Protein AF-A0A7S2R4X4-F1 (afdb_monomer)

Solvent-accessible surface area (backbone atoms only — not comparable to full-atom values): 7926 Å² total; per-residue (Å²): 130,74,54,55,56,70,46,77,46,80,34,94,88,56,74,53,22,16,25,31,69,51,68,41,50,55,67,36,59,39,41,69,67,46,43,44,81,39,43,52,71,55,49,55,61,49,41,65,54,23,64,75,68,73,56,78,48,73,42,82,73,53,97,58,36,25,32,33,31,75,89,44,50,56,71,66,78,30,33,40,77,34,92,89,35,53,27,44,74,45,66,43,79,55,98,87,40,82,42,40,37,31,24,26,66,37,71,41,57,57,66,42,76,42,20,30,62,80,56,77,74,70,64,64,79,54,72,69,80,94,63,94,71,102,69,112

Mean predicted aligned error: 6.2 Å

Structure (mmCIF, N/CA/C/O backbone):
data_AF-A0A7S2R4X4-F1
#
_entry.id   AF-A0A7S2R4X4-F1
#
loop_
_atom_site.group_PDB
_atom_site.id
_atom_site.type_symbol
_atom_site.label_atom_id
_atom_site.label_alt_id
_atom_site.label_comp_id
_atom_site.label_asym_id
_atom_site.label_entity_id
_atom_site.label_seq_id
_atom_site.pdbx_PDB_ins_code
_atom_site.Cartn_x
_atom_site.Cartn_y
_atom_site.Cartn_z
_atom_site.occupancy
_atom_site.B_iso_or_equiv
_atom_site.auth_seq_id
_atom_site.auth_comp_id
_atom_site.auth_asym_id
_atom_site.auth_atom_id
_atom_site.pdbx_PDB_model_num
ATOM 1 N N . ARG A 1 1 ? -12.267 -15.003 6.613 1.00 53.19 1 ARG A N 1
ATOM 2 C CA . ARG A 1 1 ? -10.870 -14.571 6.351 1.00 53.19 1 ARG A 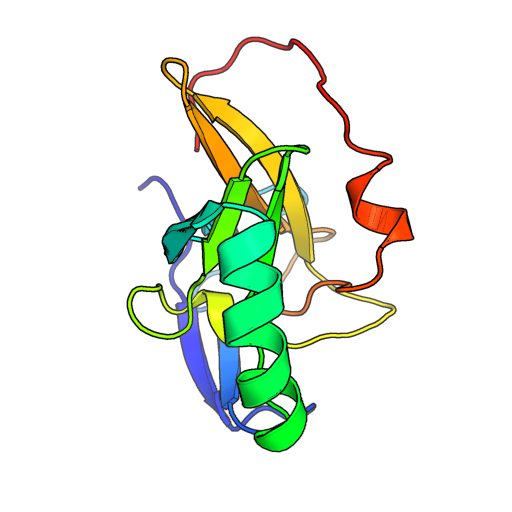CA 1
ATOM 3 C C . ARG A 1 1 ? -10.940 -13.092 6.012 1.00 53.19 1 ARG A C 1
ATOM 5 O O . ARG A 1 1 ? -11.800 -12.754 5.219 1.00 53.19 1 ARG A O 1
ATOM 12 N N . VAL A 1 2 ? -10.158 -12.239 6.672 1.00 72.69 2 VAL A N 1
ATOM 13 C CA . VAL A 1 2 ? -10.408 -10.784 6.661 1.00 72.69 2 VAL A CA 1
ATOM 14 C C . VAL A 1 2 ? -9.867 -10.097 5.391 1.00 72.69 2 VAL A C 1
ATOM 16 O O . VAL A 1 2 ? -10.452 -9.127 4.955 1.00 72.69 2 VAL A O 1
ATOM 19 N N . HIS A 1 3 ? -8.847 -10.657 4.721 1.00 83.31 3 HIS A N 1
ATOM 20 C CA . HIS A 1 3 ? -8.258 -10.124 3.476 1.00 83.31 3 HIS A CA 1
ATOM 21 C C . HIS A 1 3 ? -8.014 -11.217 2.412 1.00 83.31 3 HIS A C 1
ATOM 23 O O . HIS A 1 3 ? -7.984 -12.413 2.741 1.00 83.31 3 HIS A O 1
ATOM 29 N N . LYS A 1 4 ? -7.801 -10.805 1.152 1.00 91.56 4 LYS A N 1
ATOM 30 C CA . LYS A 1 4 ? -7.512 -11.678 -0.004 1.00 91.56 4 LYS A CA 1
ATOM 31 C C . LYS A 1 4 ? -6.059 -12.159 -0.009 1.00 91.56 4 LYS A C 1
ATOM 33 O O . LYS A 1 4 ? -5.150 -11.515 0.515 1.00 91.56 4 LYS A O 1
ATOM 38 N N . LYS A 1 5 ? -5.800 -13.309 -0.625 1.00 94.19 5 LYS A N 1
ATOM 39 C CA . LYS A 1 5 ? -4.457 -13.877 -0.757 1.00 94.19 5 LYS A CA 1
ATOM 40 C C . LYS A 1 5 ? -3.701 -13.196 -1.896 1.00 94.19 5 LYS A C 1
ATOM 42 O O . LYS A 1 5 ? -4.141 -13.216 -3.044 1.00 94.19 5 LYS A O 1
ATOM 47 N N . ILE A 1 6 ? -2.514 -12.688 -1.574 1.00 95.50 6 ILE A N 1
ATOM 48 C CA . ILE A 1 6 ? -1.595 -12.079 -2.540 1.00 95.50 6 ILE A CA 1
ATOM 49 C C . ILE A 1 6 ? -0.233 -12.780 -2.567 1.00 95.50 6 ILE A C 1
ATOM 51 O O . ILE A 1 6 ? 0.291 -13.260 -1.543 1.00 95.50 6 ILE A O 1
ATOM 55 N N . VAL A 1 7 ? 0.354 -12.813 -3.757 1.00 97.00 7 VAL A N 1
ATOM 56 C CA . VAL A 1 7 ? 1.712 -13.297 -4.028 1.00 97.00 7 VAL A CA 1
ATOM 57 C C . VAL A 1 7 ? 2.564 -12.156 -4.578 1.00 97.00 7 VAL A C 1
ATOM 59 O O . VAL A 1 7 ? 2.037 -11.175 -5.088 1.00 97.00 7 VAL A O 1
ATOM 62 N N . VAL A 1 8 ? 3.881 -12.251 -4.415 1.00 97.31 8 VAL A N 1
ATOM 63 C CA . VAL A 1 8 ? 4.827 -11.237 -4.899 1.00 97.31 8 VAL A CA 1
ATOM 64 C C . VAL A 1 8 ? 5.618 -11.840 -6.049 1.00 97.31 8 VAL A C 1
ATOM 66 O O . VAL A 1 8 ? 6.112 -12.962 -5.929 1.00 97.31 8 VAL A O 1
ATOM 69 N N . GLY A 1 9 ? 5.722 -11.107 -7.153 1.00 96.88 9 GLY A N 1
ATOM 70 C CA . GLY A 1 9 ? 6.358 -11.564 -8.388 1.00 96.88 9 GLY A CA 1
ATOM 71 C C . GLY A 1 9 ? 7.025 -10.420 -9.143 1.00 96.88 9 GLY A C 1
ATOM 72 O O . GLY A 1 9 ? 6.996 -9.273 -8.699 1.00 96.88 9 GLY A O 1
ATOM 73 N N . ARG A 1 10 ? 7.651 -10.718 -10.284 1.00 97.62 10 ARG A N 1
ATOM 74 C CA . ARG A 1 10 ? 8.192 -9.672 -11.163 1.00 97.62 10 ARG A CA 1
ATOM 75 C C . ARG A 1 10 ? 7.046 -8.898 -11.803 1.00 97.62 10 ARG A C 1
ATOM 77 O O . ARG A 1 10 ? 6.176 -9.507 -12.411 1.00 97.62 10 ARG A O 1
ATOM 84 N N . SER A 1 11 ? 7.074 -7.581 -11.631 1.00 96.06 11 SER A N 1
ATOM 85 C CA . SER A 1 11 ? 6.069 -6.660 -12.161 1.00 96.06 11 SER A CA 1
ATOM 86 C C . SER A 1 11 ? 6.297 -6.386 -13.645 1.00 96.06 11 SER A C 1
ATOM 88 O O . SER A 1 11 ? 7.450 -6.319 -14.083 1.00 96.06 11 SER A O 1
ATOM 90 N N . CYS A 1 12 ? 5.216 -6.172 -14.398 1.00 92.69 12 CYS A N 1
ATOM 91 C CA . CYS A 1 12 ? 5.304 -5.598 -15.745 1.00 92.69 12 CYS A CA 1
ATOM 92 C C . CYS A 1 12 ? 5.401 -4.059 -15.738 1.00 92.69 12 CYS A C 1
ATOM 94 O O . CYS A 1 12 ? 5.762 -3.471 -16.755 1.00 92.69 12 CYS A O 1
ATOM 96 N N . ILE A 1 13 ? 5.119 -3.420 -14.598 1.00 90.25 13 ILE A N 1
ATOM 97 C CA . ILE A 1 13 ? 5.203 -1.973 -14.375 1.00 90.25 13 ILE A CA 1
ATOM 98 C C . ILE A 1 13 ? 6.617 -1.601 -13.918 1.00 90.25 13 ILE A C 1
ATOM 100 O O . ILE A 1 13 ? 7.335 -0.880 -14.609 1.00 90.25 13 ILE A O 1
ATOM 104 N N . HIS A 1 14 ? 7.037 -2.091 -12.747 1.00 89.06 14 HIS A N 1
ATOM 105 C CA . HIS A 1 14 ? 8.350 -1.784 -12.185 1.00 89.06 14 HIS A CA 1
ATOM 106 C C . HIS A 1 14 ? 8.773 -2.780 -11.096 1.00 89.06 14 HIS A C 1
ATOM 108 O O . HIS A 1 14 ? 8.067 -3.006 -10.117 1.00 89.06 14 HIS A O 1
ATOM 114 N N . GLY A 1 15 ? 9.983 -3.336 -11.212 1.00 94.00 15 GLY A N 1
ATOM 115 C CA . GLY A 1 15 ? 10.616 -4.117 -10.145 1.00 94.00 15 GLY A CA 1
ATOM 116 C C . GLY A 1 15 ? 9.805 -5.338 -9.686 1.00 94.00 15 GLY A C 1
ATOM 117 O O . GLY A 1 15 ? 9.754 -6.359 -10.377 1.00 94.00 15 GLY A O 1
ATOM 118 N N . TRP A 1 16 ? 9.252 -5.256 -8.476 1.00 95.38 16 TRP A N 1
ATOM 119 C CA . TRP A 1 16 ? 8.396 -6.280 -7.871 1.00 95.38 16 TRP A CA 1
ATOM 120 C C . TRP A 1 16 ? 6.949 -5.792 -7.844 1.00 95.38 16 TRP A C 1
ATOM 122 O O . TRP A 1 16 ? 6.712 -4.613 -7.610 1.00 95.38 16 TRP A O 1
ATOM 132 N N . GLY A 1 17 ? 6.013 -6.710 -8.065 1.00 97.19 17 GLY A N 1
ATOM 133 C CA . GLY A 1 17 ? 4.572 -6.475 -8.072 1.00 97.19 17 GLY A CA 1
ATOM 134 C C . GLY A 1 17 ? 3.860 -7.364 -7.056 1.00 97.19 17 GLY A C 1
ATOM 135 O O . GLY A 1 17 ? 4.364 -8.436 -6.693 1.00 97.19 17 GLY A O 1
ATOM 136 N N . ALA A 1 18 ? 2.680 -6.937 -6.612 1.00 97.62 18 ALA A N 1
ATOM 137 C CA . ALA A 1 18 ? 1.747 -7.774 -5.866 1.00 97.62 18 ALA A CA 1
ATOM 138 C C . ALA A 1 18 ? 0.668 -8.305 -6.814 1.00 97.62 18 ALA A C 1
ATOM 140 O O . ALA A 1 18 ? 0.083 -7.540 -7.569 1.00 97.62 18 ALA A O 1
ATOM 141 N N . PHE A 1 19 ? 0.386 -9.601 -6.752 1.00 98.00 19 PHE A N 1
ATOM 142 C CA . PHE A 1 19 ? -0.572 -10.272 -7.625 1.00 98.00 19 PHE A CA 1
ATOM 143 C C . PHE A 1 19 ? -1.637 -10.955 -6.790 1.00 98.00 19 PHE A C 1
ATOM 145 O O . PHE A 1 19 ? -1.343 -11.564 -5.750 1.00 98.00 19 PHE A O 1
ATOM 152 N N . LEU A 1 20 ? -2.874 -10.861 -7.252 1.00 97.31 20 LEU A N 1
ATOM 153 C CA . LEU A 1 20 ? -3.996 -11.501 -6.598 1.00 97.31 20 LEU A CA 1
ATOM 154 C C . LEU A 1 20 ? -3.961 -13.014 -6.867 1.00 97.31 20 LEU A C 1
ATOM 156 O O . LEU A 1 20 ? -3.675 -13.440 -7.977 1.00 97.31 20 LEU A O 1
ATOM 160 N N . SER A 1 21 ? -4.224 -13.844 -5.857 1.00 96.00 21 SER A N 1
ATOM 161 C CA . SER A 1 21 ? -4.226 -15.319 -5.999 1.00 96.00 21 SER A CA 1
ATOM 162 C C . SER A 1 21 ? -5.595 -15.956 -5.748 1.00 96.00 21 SER A C 1
ATOM 164 O O . SER A 1 21 ? -5.695 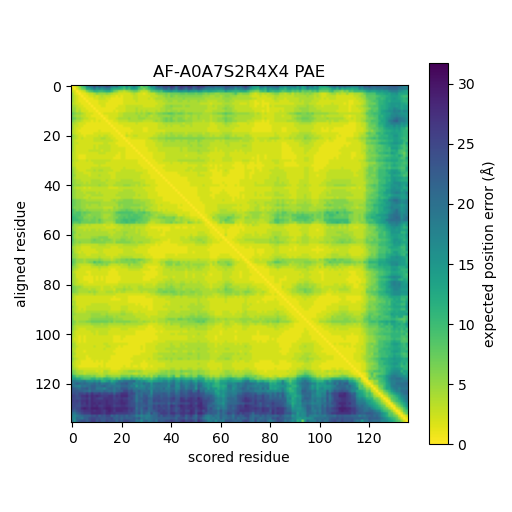-17.153 -5.505 1.00 96.00 21 SER A O 1
ATOM 166 N N . GLU A 1 22 ? -6.636 -15.130 -5.744 1.00 95.25 22 GLU A N 1
ATOM 167 C CA . GLU A 1 22 ? -8.050 -15.506 -5.735 1.00 95.25 22 GLU A CA 1
ATOM 168 C C . GLU A 1 22 ? -8.855 -14.311 -6.273 1.00 95.25 22 GLU A C 1
ATOM 170 O O . GLU A 1 22 ? -8.450 -13.186 -6.009 1.00 95.25 22 GLU A O 1
ATOM 175 N N . PRO A 1 23 ? -9.970 -14.477 -6.999 1.00 96.50 23 PRO A N 1
ATOM 176 C CA . PRO A 1 23 ? -10.691 -13.337 -7.569 1.00 96.50 23 PRO A CA 1
ATOM 177 C C . PRO A 1 23 ? -11.261 -12.382 -6.499 1.00 96.50 23 PRO A C 1
ATOM 179 O O . PRO A 1 23 ? -11.606 -12.774 -5.372 1.00 96.50 23 PRO A O 1
ATOM 182 N N . ALA A 1 24 ? -11.405 -11.109 -6.866 1.00 97.25 24 ALA A N 1
ATOM 183 C CA . ALA A 1 24 ? -12.023 -10.075 -6.041 1.00 97.25 24 ALA A CA 1
ATOM 184 C C . ALA A 1 24 ? -13.122 -9.341 -6.808 1.00 97.25 24 ALA A C 1
ATOM 186 O O . ALA A 1 24 ? -12.951 -8.991 -7.972 1.00 97.25 24 ALA A O 1
ATOM 187 N N . LYS A 1 25 ? -14.249 -9.092 -6.139 1.00 97.19 25 LYS A N 1
ATOM 188 C CA . LYS A 1 25 ? -15.317 -8.238 -6.666 1.00 97.19 25 LYS A CA 1
ATOM 189 C C . LYS A 1 25 ? -14.985 -6.776 -6.406 1.00 97.19 25 LYS A C 1
ATOM 191 O O . LYS A 1 25 ? -14.206 -6.464 -5.509 1.00 97.19 25 LYS A O 1
ATOM 196 N N . GLN A 1 26 ? -15.625 -5.883 -7.153 1.00 96.12 26 GLN A N 1
ATOM 197 C CA . GLN A 1 26 ? -15.566 -4.455 -6.866 1.00 96.12 26 GLN A CA 1
ATOM 198 C C . GLN A 1 26 ? -15.919 -4.184 -5.392 1.00 96.12 26 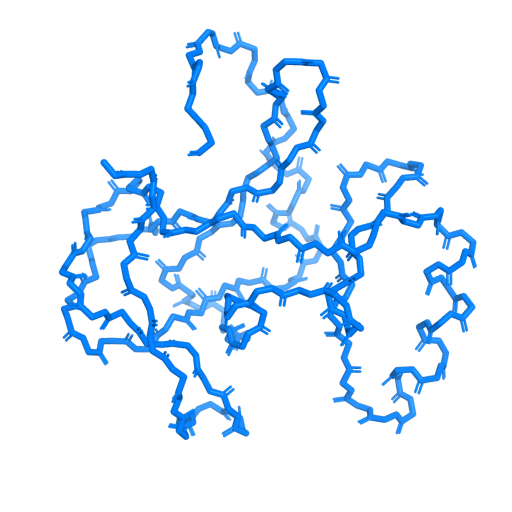GLN A C 1
ATOM 200 O O . GLN A 1 26 ? -16.866 -4.761 -4.862 1.00 96.12 26 GLN A O 1
ATOM 205 N N . HIS A 1 27 ? -15.146 -3.307 -4.753 1.00 94.50 27 HIS A N 1
ATOM 206 C CA . HIS A 1 27 ? -15.229 -2.930 -3.339 1.00 94.50 27 HIS A CA 1
ATOM 207 C C . HIS A 1 27 ? -14.844 -4.013 -2.320 1.00 94.50 27 HIS A C 1
ATOM 209 O O . HIS A 1 27 ? -14.848 -3.720 -1.122 1.00 94.50 27 HIS A O 1
ATOM 215 N N . ASP A 1 28 ? -14.436 -5.216 -2.745 1.00 95.31 28 ASP A N 1
ATOM 216 C CA . ASP A 1 28 ? -13.825 -6.182 -1.828 1.00 95.31 28 ASP A CA 1
ATOM 217 C C . ASP A 1 28 ? -12.571 -5.564 -1.197 1.00 95.31 28 ASP A C 1
ATOM 219 O O . ASP A 1 28 ? -11.735 -4.971 -1.890 1.00 95.31 28 ASP A O 1
ATOM 223 N N . LEU A 1 29 ? -12.395 -5.760 0.112 1.00 94.88 29 LEU A N 1
ATOM 224 C CA . LEU A 1 29 ? -11.098 -5.524 0.729 1.00 94.88 29 LEU A CA 1
ATOM 225 C C . LEU A 1 29 ? -10.091 -6.532 0.172 1.00 94.88 29 LEU A C 1
ATOM 227 O O . LEU A 1 29 ? -10.234 -7.745 0.346 1.00 94.88 29 LEU A 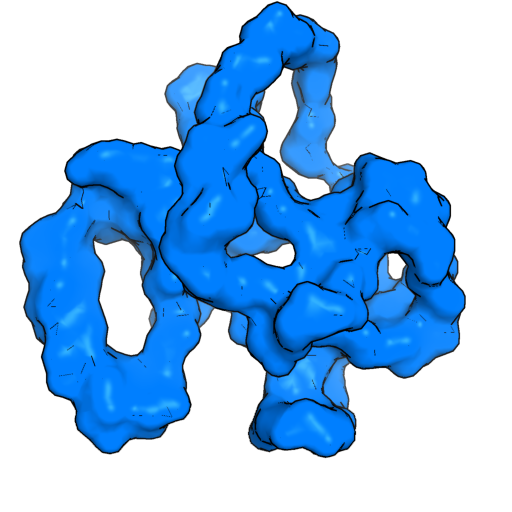O 1
ATOM 231 N N . ILE A 1 30 ? -9.021 -6.013 -0.418 1.00 95.88 30 ILE A N 1
ATOM 232 C CA . ILE A 1 30 ? -7.877 -6.802 -0.856 1.00 95.88 30 ILE A CA 1
ATOM 233 C C . ILE A 1 30 ? -6.920 -7.035 0.308 1.00 95.88 30 ILE A C 1
ATOM 235 O O . ILE A 1 30 ? -6.579 -8.183 0.596 1.00 95.88 30 ILE A O 1
ATOM 239 N N . TYR A 1 31 ? -6.477 -5.961 0.968 1.00 94.88 31 TYR A N 1
ATOM 240 C CA . TYR A 1 31 ? -5.463 -6.016 2.023 1.00 94.88 31 TYR A CA 1
ATOM 241 C C . TYR A 1 31 ? -5.458 -4.731 2.869 1.00 94.88 31 TYR A C 1
ATOM 243 O O . TYR A 1 31 ? -5.787 -3.663 2.367 1.00 94.88 31 TYR A O 1
ATOM 251 N N . GLU A 1 32 ? -5.016 -4.797 4.124 1.00 93.69 32 GLU A N 1
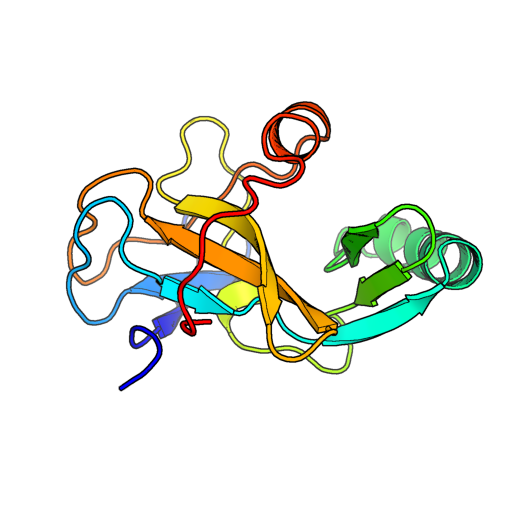ATOM 252 C CA . GLU A 1 32 ? -4.675 -3.599 4.914 1.00 93.69 32 GLU A CA 1
ATOM 253 C C . GLU A 1 32 ? -3.257 -3.135 4.551 1.00 93.69 32 GLU A C 1
ATOM 255 O O . GLU A 1 32 ? -2.340 -3.949 4.539 1.00 93.69 32 GLU A O 1
ATOM 260 N N . TYR A 1 33 ? -3.014 -1.853 4.293 1.00 94.00 33 TYR A N 1
ATOM 261 C CA . TYR A 1 33 ? -1.653 -1.336 4.132 1.00 94.00 33 TYR A CA 1
ATOM 262 C C . TYR A 1 33 ? -1.028 -1.098 5.511 1.00 94.00 33 TYR A C 1
ATOM 264 O O . TYR A 1 33 ? -1.332 -0.113 6.180 1.00 94.00 33 TYR A O 1
ATOM 272 N N . THR A 1 34 ? -0.156 -2.011 5.952 1.00 94.94 34 THR A N 1
ATOM 273 C CA . THR A 1 34 ? 0.452 -1.942 7.289 1.00 94.94 34 THR A CA 1
ATOM 274 C C . THR A 1 34 ? 1.905 -1.504 7.247 1.00 94.94 34 THR A C 1
ATOM 276 O O . THR A 1 34 ? 2.654 -1.856 6.331 1.00 94.94 34 THR A O 1
ATOM 279 N N . GLY A 1 35 ? 2.320 -0.810 8.304 1.00 95.81 35 GLY A N 1
ATOM 280 C CA . GLY A 1 35 ? 3.715 -0.512 8.562 1.00 95.81 35 GLY A CA 1
ATOM 281 C C . GLY A 1 35 ? 3.967 0.162 9.902 1.00 95.81 35 GLY A C 1
ATOM 282 O O . GLY A 1 35 ? 3.144 0.074 10.810 1.00 95.81 35 GLY A O 1
ATOM 283 N N . GLU A 1 36 ? 5.135 0.778 10.054 1.00 96.25 36 GLU A N 1
ATOM 284 C CA . GLU A 1 36 ? 5.473 1.562 11.244 1.00 96.25 36 G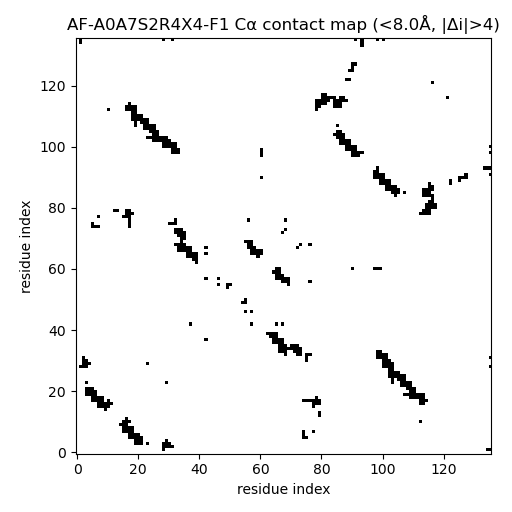LU A CA 1
ATOM 285 C C . GLU A 1 36 ? 4.709 2.893 11.223 1.00 96.25 36 GLU A C 1
ATOM 287 O O . GLU A 1 36 ? 4.771 3.610 10.231 1.00 96.25 36 GLU A O 1
ATOM 292 N N . LEU A 1 37 ? 4.006 3.236 12.306 1.00 95.38 37 LEU A N 1
ATOM 293 C CA . LEU A 1 37 ? 3.411 4.565 12.459 1.00 95.38 37 LEU A CA 1
ATOM 294 C C . LEU A 1 37 ? 4.487 5.556 12.899 1.00 95.38 37 LEU A C 1
ATOM 296 O O . LEU A 1 37 ? 5.094 5.388 13.958 1.00 95.38 37 LEU A O 1
ATOM 300 N N . ILE A 1 38 ? 4.714 6.580 12.085 1.00 96.44 38 ILE A N 1
ATOM 301 C CA . ILE A 1 38 ? 5.697 7.636 12.329 1.00 96.44 38 ILE A CA 1
ATOM 302 C C . ILE A 1 38 ? 5.046 9.010 12.171 1.00 96.44 38 ILE A C 1
ATOM 304 O O . ILE A 1 38 ? 4.026 9.151 11.500 1.00 96.44 38 ILE A O 1
ATOM 308 N N . SER A 1 39 ? 5.633 10.034 12.788 1.00 96.88 39 SER A N 1
ATOM 309 C CA . SER A 1 39 ? 5.175 11.414 12.611 1.00 96.88 39 SER A CA 1
ATOM 310 C C . SER A 1 39 ? 5.527 11.953 11.222 1.00 96.88 39 SER A C 1
ATOM 312 O O . SER A 1 39 ? 6.476 11.476 10.593 1.00 96.88 39 SER A O 1
ATOM 314 N N . GLN A 1 40 ? 4.832 13.005 10.779 1.00 93.50 40 GLN A N 1
ATOM 315 C CA . GLN A 1 40 ? 5.158 13.721 9.534 1.00 93.50 40 GLN A CA 1
ATOM 316 C C . GLN A 1 40 ? 6.638 14.154 9.467 1.00 93.50 40 GLN A C 1
ATOM 318 O O . GLN A 1 40 ? 7.318 13.904 8.477 1.00 93.50 40 GLN A O 1
ATOM 323 N N . ASN A 1 41 ? 7.192 14.698 10.558 1.00 96.62 41 ASN A N 1
ATOM 324 C CA . ASN A 1 41 ? 8.602 15.113 10.607 1.00 96.62 41 ASN A CA 1
ATOM 325 C C . ASN A 1 41 ? 9.579 13.942 10.403 1.00 96.62 41 ASN A C 1
ATOM 327 O O . ASN A 1 41 ? 10.623 14.093 9.763 1.00 96.62 41 ASN A O 1
ATOM 331 N N . GLU A 1 42 ? 9.267 12.771 10.963 1.00 97.12 42 GLU A N 1
ATOM 332 C CA . GLU A 1 42 ? 10.089 11.577 10.769 1.00 97.12 42 GLU A CA 1
ATOM 333 C C . GLU A 1 42 ? 9.927 11.020 9.350 1.00 97.12 42 GLU A C 1
ATOM 335 O O . GLU A 1 42 ? 10.917 10.595 8.749 1.00 97.12 42 GLU A O 1
ATOM 340 N N . ALA A 1 43 ? 8.718 11.085 8.784 1.00 95.06 43 ALA A N 1
ATOM 341 C CA . ALA A 1 43 ? 8.459 10.732 7.393 1.00 95.06 43 ALA A CA 1
ATOM 342 C C . ALA A 1 43 ? 9.261 11.620 6.432 1.00 95.06 43 ALA A C 1
ATOM 344 O O . ALA A 1 43 ? 9.934 11.089 5.554 1.00 95.06 43 ALA A O 1
ATOM 345 N N . ASP A 1 44 ? 9.311 12.935 6.653 1.00 93.81 44 ASP A N 1
ATOM 346 C CA . ASP A 1 44 ? 10.135 13.864 5.868 1.00 93.81 44 ASP A CA 1
ATOM 347 C C . ASP A 1 44 ? 11.633 13.559 5.996 1.00 93.81 44 ASP A C 1
ATOM 349 O O . ASP A 1 44 ? 12.389 13.583 5.015 1.00 93.81 44 ASP A O 1
ATOM 353 N N . ARG A 1 45 ? 12.093 13.246 7.215 1.00 96.75 45 ARG A N 1
ATOM 354 C CA . ARG A 1 45 ? 13.494 12.887 7.469 1.00 96.75 45 ARG A CA 1
ATOM 355 C C . ARG A 1 45 ? 13.884 11.605 6.732 1.00 96.75 45 ARG A C 1
ATOM 357 O O . ARG A 1 45 ? 14.949 11.572 6.110 1.00 96.75 45 ARG A O 1
ATOM 364 N N . ARG A 1 46 ? 13.045 10.564 6.796 1.00 96.31 46 ARG A N 1
ATOM 365 C CA . ARG A 1 46 ? 13.254 9.281 6.099 1.00 96.31 46 ARG A CA 1
ATOM 366 C C . ARG A 1 46 ? 13.079 9.425 4.583 1.00 96.31 46 ARG A C 1
ATOM 368 O O . ARG A 1 46 ? 13.894 8.895 3.828 1.00 96.31 46 ARG A O 1
ATOM 375 N N . GLY A 1 47 ? 12.100 10.215 4.146 1.00 91.56 47 GLY A N 1
ATOM 376 C CA . GLY A 1 47 ? 11.766 10.496 2.749 1.00 91.56 47 GLY A CA 1
ATOM 377 C C . GLY A 1 47 ? 12.956 11.019 1.951 1.00 91.56 47 GLY A C 1
ATOM 378 O O . GLY A 1 47 ? 13.254 10.497 0.883 1.00 91.56 47 GLY A O 1
ATOM 379 N N . LYS A 1 48 ? 13.763 11.916 2.531 1.00 92.38 48 LYS A N 1
ATOM 380 C CA . LYS A 1 48 ? 15.011 12.407 1.904 1.00 92.38 48 LYS A CA 1
ATOM 381 C C . LYS A 1 48 ? 16.006 11.298 1.541 1.00 92.38 48 LYS A C 1
ATOM 383 O O . LYS A 1 48 ? 16.809 11.468 0.623 1.00 92.38 48 LYS A O 1
ATOM 388 N N . ILE A 1 49 ? 16.014 10.193 2.285 1.00 93.12 49 ILE A N 1
ATOM 389 C CA . ILE A 1 49 ? 16.848 9.020 1.990 1.00 93.12 49 ILE A CA 1
ATOM 390 C C . ILE A 1 49 ? 16.151 8.163 0.928 1.00 93.12 49 ILE A C 1
ATOM 392 O O . ILE A 1 49 ? 16.784 7.764 -0.048 1.00 93.12 49 ILE A O 1
ATOM 396 N N . TYR A 1 50 ? 14.850 7.927 1.082 1.00 91.12 50 TYR A N 1
ATOM 397 C CA . TYR A 1 50 ? 14.033 7.123 0.167 1.00 91.12 50 TYR A CA 1
ATOM 398 C C . TYR A 1 50 ? 13.977 7.702 -1.253 1.00 91.12 50 TYR A C 1
ATOM 400 O O . TYR A 1 50 ? 14.080 6.952 -2.223 1.00 91.12 50 TYR A O 1
ATOM 408 N N . ASP A 1 51 ? 13.964 9.027 -1.392 1.00 85.38 51 ASP A N 1
ATOM 409 C CA . ASP A 1 51 ? 14.020 9.733 -2.676 1.00 85.38 51 ASP A CA 1
ATOM 410 C C . ASP A 1 51 ? 15.342 9.510 -3.418 1.00 85.38 51 ASP A C 1
ATOM 412 O O . ASP A 1 51 ? 15.367 9.428 -4.652 1.00 85.38 51 ASP A O 1
ATOM 416 N N . LYS A 1 52 ? 16.452 9.388 -2.675 1.00 87.81 52 LYS A N 1
ATOM 417 C CA . LYS A 1 52 ? 17.768 9.045 -3.240 1.00 87.81 52 LYS A CA 1
ATOM 418 C C . LYS A 1 52 ? 17.818 7.584 -3.672 1.00 87.81 52 LYS A C 1
ATOM 420 O O . LYS A 1 52 ? 18.440 7.275 -4.682 1.00 87.81 52 LYS A O 1
ATOM 425 N N . LEU A 1 53 ? 17.143 6.707 -2.929 1.00 86.50 53 LEU A N 1
ATOM 426 C CA . LEU A 1 53 ? 17.011 5.284 -3.246 1.00 86.50 53 LEU A CA 1
ATOM 427 C C . LEU A 1 53 ? 15.941 4.999 -4.313 1.00 86.50 53 LEU A C 1
ATOM 429 O O . LEU A 1 53 ? 15.834 3.859 -4.758 1.00 86.50 53 LEU A O 1
ATOM 433 N N . LYS A 1 54 ? 15.156 6.012 -4.712 1.00 80.88 54 LYS A N 1
ATOM 434 C CA . LYS A 1 54 ? 14.017 5.896 -5.640 1.00 80.88 54 LYS A CA 1
ATOM 435 C C . LYS A 1 54 ? 13.018 4.813 -5.218 1.00 80.88 54 LYS A C 1
ATOM 437 O O . LYS A 1 54 ? 12.441 4.125 -6.053 1.00 80.88 54 LYS A O 1
ATOM 442 N N . CYS A 1 55 ? 12.829 4.660 -3.910 1.00 79.75 55 CYS A N 1
ATOM 443 C CA . CYS A 1 55 ? 11.996 3.619 -3.324 1.00 79.75 55 CYS A CA 1
ATOM 444 C C . CYS A 1 55 ? 11.414 4.126 -2.003 1.00 79.75 55 CYS A C 1
ATOM 446 O O . CYS A 1 55 ? 12.142 4.247 -1.019 1.00 79.75 55 CYS A O 1
ATOM 448 N N . SER A 1 56 ? 10.119 4.450 -2.001 1.00 84.69 56 SER A N 1
ATOM 449 C CA . SER A 1 56 ? 9.393 4.948 -0.831 1.00 84.69 56 SER A CA 1
ATOM 450 C C . SER A 1 56 ? 8.114 4.148 -0.633 1.00 84.69 56 SER A C 1
ATOM 452 O O . SER A 1 56 ? 7.364 3.922 -1.581 1.00 84.69 56 SER A O 1
ATOM 454 N N . PHE A 1 57 ? 7.869 3.748 0.612 1.00 91.12 57 PHE A N 1
ATOM 455 C CA . PHE A 1 57 ? 6.660 3.047 1.043 1.00 91.12 57 PHE A CA 1
ATOM 456 C C . PHE A 1 57 ? 5.946 3.828 2.155 1.00 91.12 57 PHE A C 1
ATOM 458 O O . PHE A 1 57 ? 5.442 3.247 3.117 1.00 91.12 57 PHE A O 1
ATOM 465 N N . LEU A 1 58 ? 5.987 5.159 2.051 1.00 91.12 58 LEU A N 1
ATOM 466 C CA . LEU A 1 58 ? 5.307 6.076 2.956 1.00 91.12 58 LEU A CA 1
ATOM 467 C C . LEU A 1 58 ? 3.865 6.292 2.489 1.00 91.12 58 LEU A C 1
ATOM 469 O O . LEU A 1 58 ? 3.632 6.624 1.327 1.00 91.12 58 LEU A O 1
ATOM 473 N N . PHE A 1 59 ? 2.914 6.148 3.407 1.00 90.50 59 PHE A N 1
ATOM 474 C CA . PHE A 1 59 ? 1.494 6.374 3.163 1.00 90.50 59 PHE A CA 1
ATOM 475 C C . PHE A 1 59 ? 0.928 7.312 4.236 1.00 90.50 59 PHE A C 1
ATOM 477 O O . PHE A 1 59 ? 0.916 6.972 5.418 1.00 90.50 59 PHE A O 1
ATOM 484 N N . ASN A 1 60 ? 0.436 8.488 3.839 1.00 90.12 60 ASN A N 1
ATOM 485 C CA . ASN A 1 60 ? -0.167 9.444 4.773 1.00 90.12 60 ASN A CA 1
ATOM 486 C C . ASN A 1 60 ? -1.455 8.885 5.385 1.00 90.12 60 ASN A C 1
ATOM 488 O O . ASN A 1 60 ? -2.392 8.553 4.661 1.00 90.12 60 ASN A O 1
ATOM 492 N N . LEU A 1 61 ? -1.503 8.812 6.716 1.00 87.62 61 LEU A N 1
ATOM 493 C CA . LEU A 1 61 ? -2.665 8.314 7.450 1.00 87.62 61 LEU A CA 1
ATOM 494 C C . LEU A 1 61 ? -3.582 9.455 7.908 1.00 87.62 61 LEU A C 1
ATOM 496 O O . LEU A 1 61 ? -4.798 9.312 7.928 1.00 87.62 61 LEU A O 1
ATOM 500 N N . ASN A 1 62 ? -2.998 10.572 8.326 1.00 85.25 62 ASN A N 1
ATOM 501 C CA . ASN A 1 62 ? -3.684 11.818 8.663 1.00 85.25 62 ASN A CA 1
ATOM 502 C C . ASN A 1 62 ? -2.639 12.944 8.763 1.00 85.25 62 ASN A C 1
ATOM 504 O O . ASN A 1 62 ? -1.465 12.743 8.441 1.00 85.25 62 ASN A O 1
ATOM 508 N N . ASP A 1 63 ? -3.057 14.121 9.220 1.00 85.25 63 ASP A N 1
ATOM 509 C CA . ASP A 1 63 ? -2.188 15.298 9.330 1.00 85.25 63 ASP A CA 1
ATOM 510 C C . ASP A 1 63 ? -1.028 15.117 10.326 1.00 85.25 63 ASP A C 1
ATOM 512 O O . ASP A 1 63 ? -0.038 15.840 10.255 1.00 85.25 63 ASP A O 1
ATOM 516 N N . GLU A 1 64 ? -1.097 14.126 11.218 1.00 88.75 64 GLU A N 1
ATOM 517 C CA . GLU A 1 64 ? -0.080 13.874 12.245 1.00 88.75 64 GLU A CA 1
ATOM 518 C C . GLU A 1 64 ? 0.777 12.637 11.943 1.00 88.75 64 GLU A C 1
ATOM 520 O O . GLU A 1 64 ? 1.979 12.619 12.239 1.00 88.75 64 GLU A O 1
ATOM 525 N N . LEU A 1 65 ? 0.172 11.606 11.345 1.00 92.38 65 LEU A N 1
ATOM 526 C CA . LEU A 1 65 ? 0.741 10.267 11.225 1.00 92.38 65 LEU A CA 1
ATOM 527 C C . LEU A 1 65 ? 0.888 9.792 9.776 1.00 92.38 65 LEU A C 1
ATOM 529 O O . LEU A 1 65 ? 0.038 10.012 8.910 1.00 92.38 65 LEU A O 1
ATOM 533 N N . VAL A 1 66 ? 1.956 9.030 9.556 1.00 93.50 66 VAL A N 1
ATOM 534 C CA . VAL A 1 66 ? 2.304 8.356 8.304 1.00 93.50 66 VAL A CA 1
ATOM 535 C C . VAL A 1 66 ? 2.590 6.887 8.605 1.00 93.50 66 VAL A C 1
ATOM 537 O O . VAL A 1 66 ? 3.244 6.563 9.595 1.00 93.50 66 VAL A O 1
ATOM 540 N N . VAL A 1 67 ? 2.117 5.989 7.744 1.00 95.19 67 VAL A N 1
ATOM 541 C CA . VAL A 1 67 ? 2.494 4.573 7.751 1.00 95.19 67 VAL A CA 1
ATOM 542 C C . VAL A 1 67 ? 3.731 4.383 6.873 1.00 95.19 67 VAL A C 1
ATOM 544 O O . VAL A 1 67 ? 3.691 4.646 5.675 1.00 95.19 67 VAL A O 1
ATOM 547 N N . ASP A 1 68 ? 4.825 3.899 7.456 1.00 95.94 68 ASP A N 1
ATOM 548 C CA . ASP A 1 68 ? 6.069 3.554 6.767 1.00 95.94 68 ASP A CA 1
ATOM 549 C C . ASP A 1 68 ? 6.221 2.032 6.651 1.00 95.94 68 ASP A C 1
ATOM 551 O O . ASP A 1 68 ? 6.593 1.340 7.606 1.00 95.94 68 ASP A O 1
ATOM 555 N N . ALA A 1 69 ? 5.957 1.498 5.456 1.00 95.31 69 ALA A N 1
ATOM 556 C CA . ALA A 1 69 ? 6.055 0.066 5.178 1.00 95.31 69 ALA A CA 1
ATOM 557 C C . ALA A 1 69 ? 7.474 -0.402 4.783 1.00 95.31 69 ALA A C 1
ATOM 559 O O . ALA A 1 69 ? 7.683 -1.580 4.442 1.00 95.31 69 ALA A O 1
ATOM 560 N N . THR A 1 70 ? 8.478 0.484 4.842 1.00 92.00 70 THR A N 1
ATOM 561 C CA . THR A 1 70 ? 9.849 0.193 4.394 1.00 92.00 70 THR A CA 1
ATOM 562 C C . THR A 1 70 ? 10.477 -0.928 5.218 1.00 92.00 70 THR A C 1
ATOM 564 O O . THR A 1 70 ? 10.940 -1.925 4.661 1.00 92.00 70 THR A O 1
ATOM 567 N N . ARG A 1 71 ? 10.457 -0.803 6.552 1.00 89.00 71 ARG A N 1
ATOM 568 C CA . ARG A 1 71 ? 11.109 -1.758 7.473 1.00 89.00 71 ARG A CA 1
ATOM 569 C C . ARG A 1 71 ? 10.163 -2.836 7.984 1.00 89.00 71 ARG A C 1
ATOM 571 O O . ARG A 1 71 ? 10.548 -3.997 8.092 1.00 89.00 71 ARG A O 1
ATOM 578 N N . LYS A 1 72 ? 8.935 -2.445 8.314 1.00 87.62 72 LYS A N 1
ATOM 579 C CA . LYS A 1 72 ? 7.863 -3.324 8.781 1.00 87.62 72 LYS A CA 1
ATOM 580 C C . LYS A 1 72 ? 6.697 -3.058 7.857 1.00 87.62 72 LYS A C 1
ATOM 582 O O . LYS A 1 72 ? 6.232 -1.938 7.825 1.00 87.62 72 LYS A O 1
ATOM 587 N N . GLY A 1 73 ? 6.280 -4.038 7.074 1.00 90.00 73 GLY A N 1
ATOM 588 C CA . GLY A 1 73 ? 5.164 -3.878 6.153 1.00 90.00 73 GLY A CA 1
ATOM 589 C C . GLY A 1 73 ? 4.837 -5.195 5.483 1.00 90.00 73 GLY A C 1
ATOM 590 O O . GLY A 1 73 ? 5.663 -6.112 5.466 1.00 90.00 73 GLY A O 1
ATOM 591 N N . ASN A 1 74 ? 3.623 -5.305 4.965 1.00 93.31 74 ASN A N 1
ATOM 592 C CA . ASN A 1 74 ? 3.148 -6.537 4.352 1.00 93.31 74 ASN A CA 1
ATOM 593 C C . ASN A 1 74 ? 3.304 -6.516 2.818 1.00 93.31 74 ASN A C 1
ATOM 595 O O . ASN A 1 74 ? 3.861 -5.584 2.243 1.00 93.31 74 ASN A O 1
ATOM 599 N N . LYS A 1 75 ? 2.845 -7.580 2.151 1.00 94.88 75 LYS A N 1
ATOM 600 C CA . LYS A 1 75 ? 3.030 -7.787 0.708 1.00 94.88 75 LYS A CA 1
ATOM 601 C C . LYS A 1 75 ? 2.363 -6.719 -0.171 1.00 94.88 75 LYS A C 1
ATOM 603 O O . LYS A 1 75 ? 2.832 -6.519 -1.286 1.00 94.88 75 LYS A O 1
ATOM 608 N N . ILE A 1 76 ? 1.320 -6.024 0.298 1.00 95.56 76 ILE A N 1
ATOM 609 C CA . ILE A 1 76 ? 0.599 -5.041 -0.528 1.00 95.56 76 ILE A CA 1
ATOM 610 C C . ILE A 1 76 ? 1.448 -3.811 -0.859 1.00 95.56 76 ILE A C 1
ATOM 612 O O . ILE A 1 76 ? 1.169 -3.124 -1.833 1.00 95.56 76 ILE A O 1
ATOM 616 N N . LYS A 1 77 ? 2.540 -3.569 -0.120 1.00 93.75 77 LYS A N 1
ATOM 617 C CA . LYS A 1 77 ? 3.486 -2.486 -0.426 1.00 93.75 77 LYS A CA 1
ATOM 618 C C . LYS A 1 77 ? 4.170 -2.625 -1.792 1.00 93.75 77 LYS A C 1
ATOM 620 O O . LYS A 1 77 ? 4.776 -1.668 -2.250 1.00 93.75 77 LYS A O 1
ATOM 625 N N . PHE A 1 78 ? 4.104 -3.809 -2.408 1.00 95.31 78 PHE A N 1
ATOM 626 C CA . PHE A 1 78 ? 4.615 -4.067 -3.755 1.00 95.31 78 PHE A CA 1
ATOM 627 C C . PHE A 1 78 ? 3.571 -3.840 -4.859 1.00 95.31 78 PHE A C 1
ATOM 629 O O . PHE A 1 78 ? 3.907 -4.005 -6.024 1.00 95.31 78 PHE A O 1
ATOM 636 N N . ALA A 1 79 ? 2.316 -3.505 -4.538 1.00 95.50 79 ALA A N 1
ATOM 637 C CA . ALA A 1 79 ? 1.376 -3.058 -5.563 1.00 95.50 79 ALA A CA 1
ATOM 638 C C . ALA A 1 79 ? 1.848 -1.700 -6.093 1.00 95.50 79 ALA A C 1
ATOM 640 O O . ALA A 1 79 ? 2.080 -0.789 -5.303 1.00 95.50 79 ALA A O 1
ATOM 641 N N . ASN A 1 80 ? 2.045 -1.607 -7.407 1.00 94.38 80 ASN A N 1
ATOM 642 C CA . ASN A 1 80 ? 2.704 -0.470 -8.043 1.00 94.38 80 ASN A CA 1
ATOM 643 C C . ASN A 1 80 ? 1.748 0.701 -8.302 1.00 94.38 80 ASN A C 1
ATOM 645 O O . ASN A 1 80 ? 0.524 0.572 -8.238 1.00 94.38 80 ASN A O 1
ATOM 649 N N . HIS A 1 81 ? 2.329 1.847 -8.656 1.00 90.50 81 HIS A N 1
ATOM 650 C CA . HIS A 1 81 ? 1.564 2.979 -9.151 1.00 90.50 81 HIS A CA 1
ATOM 651 C C . HIS A 1 81 ? 1.085 2.736 -10.580 1.00 90.50 81 HIS A C 1
ATOM 653 O O . HIS A 1 81 ? 1.880 2.383 -11.452 1.00 90.50 81 HIS A O 1
ATOM 659 N N . PHE A 1 82 ? -0.195 2.998 -10.821 1.00 91.06 82 PHE A N 1
ATOM 660 C CA . PHE A 1 82 ? -0.753 3.140 -12.158 1.00 91.06 82 PHE A CA 1
ATOM 661 C C . PHE A 1 82 ? -1.888 4.170 -12.125 1.00 91.06 82 PHE A C 1
ATOM 663 O O . PHE A 1 82 ? -2.582 4.281 -11.111 1.00 91.06 82 PHE A O 1
ATOM 670 N N . ASP A 1 83 ? -2.056 4.949 -13.196 1.00 87.75 83 ASP A N 1
ATOM 671 C CA . ASP A 1 83 ? -3.096 5.984 -13.243 1.00 87.75 83 ASP A CA 1
ATOM 672 C C . ASP A 1 83 ? -4.497 5.384 -13.407 1.00 87.75 83 ASP A C 1
ATOM 674 O O . ASP A 1 83 ? -5.419 5.812 -12.713 1.00 87.75 83 ASP A O 1
ATOM 678 N N . ASP A 1 84 ? -4.635 4.343 -14.235 1.00 89.31 84 ASP A N 1
ATOM 679 C CA . ASP A 1 84 ? -5.863 3.547 -14.402 1.00 89.31 84 ASP A CA 1
ATOM 680 C C . ASP A 1 84 ? -5.839 2.305 -13.493 1.00 89.31 84 ASP A C 1
ATOM 682 O O . ASP A 1 84 ? -5.908 1.150 -13.920 1.00 89.31 84 ASP A O 1
ATOM 686 N N . ALA A 1 85 ? -5.595 2.555 -12.208 1.00 94.38 85 ALA A N 1
ATOM 687 C CA . ALA A 1 85 ? -5.397 1.518 -11.208 1.00 94.38 85 ALA A CA 1
ATOM 688 C C . ALA A 1 85 ? -6.636 0.637 -10.981 1.00 94.38 85 ALA A C 1
ATOM 690 O O . ALA A 1 85 ? -7.775 1.104 -10.948 1.00 94.38 85 ALA A O 1
ATOM 691 N N . ASN A 1 86 ? -6.398 -0.645 -10.696 1.00 96.44 86 ASN A N 1
ATOM 692 C CA . ASN A 1 86 ? -7.460 -1.592 -10.344 1.00 96.44 86 ASN A CA 1
ATOM 693 C C . ASN A 1 86 ? -7.787 -1.632 -8.842 1.00 96.44 86 ASN A C 1
ATOM 695 O O . ASN A 1 86 ? -8.773 -2.266 -8.465 1.00 96.44 86 ASN A O 1
ATOM 699 N N . CYS A 1 87 ? -7.020 -0.943 -7.993 1.00 96.56 87 CYS A N 1
ATOM 700 C CA . CYS A 1 87 ? -7.301 -0.774 -6.568 1.00 96.56 87 CYS A CA 1
ATOM 701 C C . CYS A 1 87 ? -7.358 0.704 -6.164 1.00 96.56 87 CYS A C 1
ATOM 703 O O . CYS A 1 87 ? -6.689 1.559 -6.745 1.00 96.56 87 CYS A O 1
ATOM 705 N N . TYR A 1 88 ? -8.096 0.984 -5.092 1.00 93.62 88 TYR A N 1
ATOM 706 C CA . TYR A 1 88 ? -8.078 2.269 -4.397 1.00 93.62 88 TYR A CA 1
ATOM 707 C C . TYR A 1 88 ? -7.818 2.067 -2.903 1.00 93.62 88 TYR A C 1
ATOM 709 O O . TYR A 1 88 ? -8.131 1.022 -2.329 1.00 93.62 88 TYR A O 1
ATOM 717 N N . ALA A 1 89 ? -7.251 3.080 -2.255 1.00 91.44 89 ALA A N 1
ATOM 718 C CA . ALA A 1 89 ? -7.033 3.084 -0.816 1.00 91.44 89 ALA A CA 1
ATOM 719 C C . ALA A 1 89 ? -8.123 3.896 -0.104 1.00 91.44 89 ALA A C 1
ATOM 721 O O . ALA A 1 89 ? -8.571 4.923 -0.616 1.00 91.44 89 ALA A O 1
ATOM 722 N N . ARG A 1 90 ? -8.537 3.462 1.088 1.00 90.19 90 ARG A N 1
ATOM 723 C CA . ARG A 1 90 ? -9.389 4.245 1.996 1.00 90.19 90 ARG A CA 1
ATOM 724 C C . ARG A 1 90 ? -8.894 4.137 3.424 1.00 90.19 90 ARG A C 1
ATOM 726 O O . ARG A 1 90 ? -8.481 3.068 3.866 1.00 90.19 90 ARG A O 1
ATOM 733 N N . ILE A 1 91 ? -9.003 5.241 4.149 1.00 89.19 91 ILE A N 1
ATOM 734 C CA . ILE A 1 91 ? -8.702 5.294 5.575 1.00 89.19 91 ILE A CA 1
ATOM 735 C C . ILE A 1 91 ? -9.991 4.995 6.334 1.00 89.19 91 ILE A C 1
ATOM 737 O O . ILE A 1 91 ? -11.013 5.638 6.104 1.00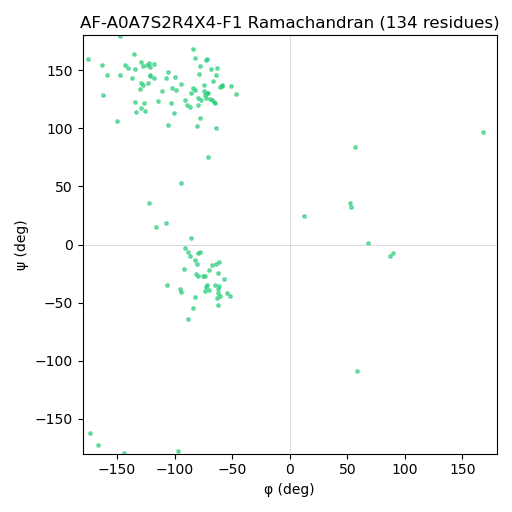 89.19 91 ILE A O 1
ATOM 741 N N . LYS A 1 92 ? -9.955 3.994 7.210 1.00 88.19 92 LYS A N 1
ATOM 742 C CA . LYS A 1 92 ? -11.071 3.595 8.068 1.00 88.19 92 LYS A CA 1
ATOM 743 C C . LYS A 1 92 ? -10.694 3.773 9.529 1.00 88.19 92 LYS A C 1
ATOM 745 O O . LYS A 1 92 ? -9.563 3.489 9.913 1.00 88.19 92 LYS A O 1
ATOM 750 N N . LEU A 1 93 ? -11.656 4.193 10.344 1.00 86.56 93 LEU A N 1
ATOM 751 C CA . LEU A 1 93 ? -11.540 4.147 11.796 1.00 86.56 93 LEU A CA 1
ATOM 752 C C . LEU A 1 93 ? -11.997 2.768 12.272 1.00 86.56 93 LEU A C 1
ATOM 754 O O . LEU A 1 93 ? -13.151 2.397 12.062 1.00 86.56 93 LEU A O 1
ATOM 758 N N . VAL A 1 94 ? -11.119 2.000 12.913 1.00 85.88 94 VAL A N 1
ATOM 759 C CA . VAL A 1 94 ? -11.511 0.718 13.509 1.00 85.88 94 VAL A CA 1
ATOM 760 C C . VAL A 1 94 ? -10.930 0.594 14.907 1.00 85.88 94 VAL A C 1
ATOM 762 O O . VAL A 1 94 ? -9.726 0.698 15.120 1.00 85.88 94 VAL A O 1
ATOM 765 N N . ASN A 1 95 ? -11.832 0.390 15.868 1.00 88.44 95 ASN A N 1
ATOM 766 C CA . ASN A 1 95 ? -11.544 0.354 17.302 1.00 88.44 95 ASN A CA 1
ATOM 767 C C . ASN A 1 95 ? -10.789 1.597 17.814 1.00 88.44 95 ASN A C 1
ATOM 769 O O . ASN A 1 95 ? -9.998 1.494 18.742 1.00 88.44 95 ASN A O 1
ATOM 773 N N . GLY A 1 96 ? -11.046 2.763 17.211 1.00 86.38 96 GLY A N 1
ATOM 774 C CA . GLY A 1 96 ? -10.396 4.028 17.569 1.00 86.38 96 GLY A CA 1
ATOM 775 C C . GLY A 1 96 ? -9.102 4.325 16.807 1.00 86.38 96 GLY A C 1
ATOM 776 O O . GLY A 1 96 ? -8.620 5.450 16.886 1.00 86.38 96 GLY A O 1
ATOM 777 N N . ASP A 1 97 ? -8.590 3.380 16.013 1.00 86.44 97 ASP A N 1
ATOM 778 C CA . ASP A 1 97 ? -7.374 3.567 15.220 1.00 86.44 97 ASP A CA 1
ATOM 779 C C . ASP A 1 97 ? -7.700 3.838 13.748 1.00 86.44 97 ASP A C 1
ATOM 781 O O . ASP A 1 97 ? -8.489 3.117 13.130 1.00 86.44 97 ASP A O 1
ATOM 785 N N . HIS A 1 98 ? -7.043 4.833 13.148 1.00 88.38 98 HIS A N 1
ATOM 786 C CA . HIS A 1 98 ? -7.043 4.997 11.696 1.00 88.38 98 HIS A CA 1
ATOM 787 C C . HIS A 1 98 ? -6.200 3.896 11.039 1.00 88.38 98 HIS A C 1
ATOM 789 O O . HIS A 1 98 ? -5.048 3.675 11.410 1.00 88.38 98 HIS A O 1
ATOM 795 N N . ARG A 1 99 ? -6.760 3.225 10.030 1.00 91.06 99 ARG A N 1
ATOM 796 C CA . ARG A 1 99 ? -6.106 2.159 9.256 1.00 91.06 99 ARG A CA 1
ATOM 797 C C . ARG A 1 99 ? -6.344 2.354 7.770 1.00 91.06 99 ARG A C 1
ATOM 799 O O . ARG A 1 99 ? -7.382 2.876 7.376 1.00 91.06 99 ARG A O 1
ATOM 806 N N . ILE A 1 100 ? -5.408 1.906 6.941 1.00 92.56 100 ILE A N 1
ATOM 807 C CA . ILE A 1 100 ? -5.509 2.025 5.483 1.00 92.56 100 ILE A CA 1
ATOM 808 C C . ILE A 1 100 ? -5.958 0.680 4.917 1.00 92.56 100 ILE A C 1
ATOM 810 O O . ILE A 1 100 ? -5.212 -0.295 4.966 1.00 92.56 100 ILE A O 1
ATOM 814 N N . GLY A 1 101 ? -7.160 0.624 4.357 1.00 93.94 101 GLY A N 1
ATOM 815 C CA . GLY A 1 101 ? -7.626 -0.513 3.568 1.00 93.94 101 GLY A CA 1
ATOM 816 C C . GLY A 1 101 ? -7.375 -0.284 2.080 1.00 93.94 101 GLY A C 1
ATOM 817 O O . GLY A 1 101 ? -7.601 0.815 1.571 1.00 93.94 101 GLY A O 1
ATOM 818 N N . ILE A 1 102 ? -6.928 -1.322 1.381 1.00 94.75 102 ILE A N 1
ATOM 819 C CA . ILE A 1 102 ? -6.807 -1.371 -0.078 1.00 94.75 102 ILE A CA 1
ATOM 820 C C . ILE A 1 102 ? -7.966 -2.205 -0.614 1.00 94.75 102 ILE A C 1
ATOM 822 O O . ILE A 1 102 ? -8.116 -3.372 -0.248 1.00 94.75 102 ILE A O 1
ATOM 826 N N . PHE A 1 103 ? -8.775 -1.605 -1.478 1.00 95.06 103 PHE A N 1
ATOM 827 C CA . PHE A 1 103 ? -10.018 -2.166 -1.996 1.00 95.06 103 PHE A CA 1
ATOM 828 C C . PHE A 1 103 ? -9.972 -2.274 -3.517 1.00 95.06 103 PHE A C 1
ATOM 830 O O . PHE A 1 103 ? -9.297 -1.490 -4.186 1.00 95.06 103 PHE A O 1
ATOM 837 N N . ALA A 1 104 ? -10.719 -3.224 -4.068 1.00 96.50 104 ALA A N 1
ATOM 838 C CA . ALA A 1 104 ? -10.832 -3.394 -5.509 1.00 96.50 104 ALA A CA 1
ATOM 839 C C . ALA A 1 104 ? -11.683 -2.272 -6.140 1.00 96.50 104 ALA A C 1
ATOM 841 O O . ALA A 1 104 ? -12.829 -2.057 -5.745 1.00 96.50 104 ALA A O 1
ATOM 842 N N . GLN A 1 105 ? -11.154 -1.578 -7.149 1.00 95.56 105 GLN A N 1
ATOM 843 C CA . GLN A 1 105 ? -11.867 -0.537 -7.909 1.00 95.56 105 GLN A CA 1
ATOM 844 C C . GLN A 1 105 ? -12.878 -1.127 -8.902 1.00 95.56 105 GLN A C 1
ATOM 846 O O . GLN A 1 105 ? -13.881 -0.490 -9.226 1.00 95.56 105 GLN A O 1
ATOM 851 N N . ARG A 1 106 ? -12.616 -2.351 -9.362 1.00 96.62 106 ARG A N 1
ATOM 852 C CA . ARG A 1 106 ? -13.449 -3.165 -10.255 1.00 96.62 106 ARG A CA 1
ATOM 853 C C . ARG A 1 106 ? -13.328 -4.635 -9.855 1.00 96.62 106 ARG A C 1
ATOM 855 O O . ARG A 1 106 ? -12.608 -4.955 -8.916 1.00 96.62 106 ARG A O 1
ATOM 862 N N . GLU A 1 107 ? -14.001 -5.529 -10.567 1.00 97.75 107 GLU A N 1
ATOM 863 C CA . GLU A 1 107 ? -13.669 -6.952 -10.492 1.00 97.75 107 GLU A CA 1
ATOM 864 C C . GLU A 1 107 ? -12.217 -7.188 -10.943 1.00 97.75 107 GLU A C 1
ATOM 866 O O . GLU A 1 107 ? -11.778 -6.599 -11.933 1.00 97.75 107 GLU A O 1
ATOM 871 N N . ILE A 1 108 ? -11.479 -8.014 -10.200 1.00 98.06 108 ILE A N 1
ATOM 872 C CA . ILE A 1 108 ? -10.077 -8.370 -10.446 1.00 98.06 108 ILE A CA 1
ATOM 873 C C . ILE A 1 108 ? -9.982 -9.895 -10.492 1.00 98.06 108 ILE A C 1
ATOM 875 O O . ILE A 1 108 ? -10.329 -10.580 -9.523 1.00 98.06 108 ILE A O 1
ATOM 879 N N . ALA A 1 109 ? -9.508 -10.426 -11.611 1.00 98.00 109 ALA A N 1
ATOM 880 C CA . ALA A 1 109 ? -9.297 -11.849 -11.799 1.00 98.00 109 ALA A CA 1
ATOM 881 C C . ALA A 1 109 ? -8.083 -12.356 -11.003 1.00 98.00 109 ALA A C 1
ATOM 883 O O . ALA A 1 109 ? -7.167 -11.615 -10.635 1.00 98.00 109 ALA A O 1
ATOM 884 N N . GLU A 1 110 ? -8.065 -13.662 -10.749 1.00 97.69 110 GLU A N 1
ATOM 885 C CA . GLU A 1 110 ? -6.880 -14.329 -10.219 1.00 97.69 110 GLU A CA 1
ATOM 886 C C . GLU A 1 110 ? -5.683 -14.135 -11.166 1.00 97.69 110 GLU A C 1
ATOM 888 O O . GLU A 1 110 ? -5.803 -14.264 -12.382 1.00 97.69 110 GLU A O 1
ATOM 893 N N . GLY A 1 111 ? -4.518 -13.828 -10.598 1.00 97.44 111 GLY A N 1
ATOM 894 C CA . GLY A 1 111 ? -3.272 -13.606 -11.326 1.00 97.44 111 GLY A CA 1
ATOM 895 C C . GLY A 1 111 ? -3.055 -12.173 -11.812 1.00 97.44 111 GLY A C 1
ATOM 896 O O . GLY A 1 111 ? -1.941 -11.865 -12.232 1.00 97.44 111 GLY A O 1
ATOM 897 N N . GLU A 1 112 ? -4.050 -11.283 -11.733 1.00 98.00 112 GLU A N 1
ATOM 898 C CA . GLU A 1 112 ? -3.856 -9.876 -12.100 1.00 98.00 112 GLU A CA 1
ATOM 899 C C . GLU A 1 112 ? -2.889 -9.161 -11.140 1.00 98.00 112 GLU A C 1
ATOM 901 O O . GLU A 1 112 ? -2.916 -9.366 -9.918 1.00 98.00 112 GLU A O 1
ATOM 906 N N . GLU A 1 113 ? -2.039 -8.294 -11.704 1.00 98.06 113 GLU A N 1
ATOM 907 C CA . GLU A 1 113 ? -1.175 -7.401 -10.930 1.00 98.06 113 GLU A CA 1
ATOM 908 C C . GLU A 1 113 ? -2.015 -6.292 -10.287 1.00 98.06 113 GLU A C 1
ATOM 910 O O . GLU A 1 113 ? -2.821 -5.631 -10.943 1.00 98.06 113 GLU A O 1
ATOM 915 N N . LEU A 1 114 ? -1.821 -6.081 -8.990 1.00 97.81 114 LEU A N 1
ATOM 916 C CA . LEU A 1 114 ? -2.481 -5.040 -8.218 1.00 97.81 114 LEU A CA 1
ATOM 917 C C . LEU A 1 114 ? -1.732 -3.717 -8.377 1.00 97.81 114 LEU A C 1
ATOM 919 O O . LEU A 1 114 ? -0.508 -3.652 -8.239 1.00 97.81 114 LEU A O 1
ATOM 923 N N . SER A 1 115 ? -2.489 -2.649 -8.595 1.00 96.19 115 SER A N 1
ATOM 924 C CA . SER A 1 115 ? -1.978 -1.281 -8.673 1.00 96.19 115 SER A CA 1
ATOM 925 C C . SER A 1 115 ? -2.928 -0.305 -7.992 1.00 96.19 115 SER A C 1
ATOM 927 O O . SER A 1 115 ? -4.132 -0.547 -7.928 1.00 96.19 115 SER A O 1
ATOM 929 N N . PHE A 1 116 ? -2.397 0.800 -7.473 1.00 90.94 116 PHE A N 1
ATOM 930 C CA . PHE A 1 116 ? -3.198 1.905 -6.941 1.00 90.94 116 PHE A CA 1
ATOM 931 C C . PHE A 1 116 ? -2.560 3.259 -7.261 1.00 90.94 116 PHE A C 1
ATOM 933 O O . PHE A 1 116 ? -1.352 3.368 -7.475 1.00 90.94 116 PHE A O 1
ATOM 940 N N . ASN A 1 117 ? -3.367 4.318 -7.325 1.00 85.88 117 ASN A N 1
ATOM 941 C CA . ASN A 1 117 ? -2.859 5.653 -7.628 1.00 85.88 117 ASN A CA 1
ATOM 942 C C . ASN A 1 117 ? -2.171 6.265 -6.388 1.00 85.88 117 ASN A C 1
ATOM 944 O O . ASN A 1 117 ? -2.778 6.349 -5.323 1.00 85.88 117 ASN A O 1
ATOM 948 N N . TYR A 1 118 ? -0.905 6.683 -6.512 1.00 81.88 118 TYR A N 1
ATOM 949 C CA . TYR A 1 118 ? -0.121 7.263 -5.407 1.00 81.88 118 TYR A CA 1
ATOM 950 C C . TYR A 1 118 ? -0.325 8.778 -5.266 1.00 81.88 118 TYR A C 1
ATOM 952 O O . TYR A 1 118 ? 0.182 9.396 -4.326 1.00 81.88 118 TYR A O 1
ATOM 960 N N . SER A 1 119 ? -0.990 9.410 -6.235 1.00 70.88 119 SER A N 1
ATOM 961 C CA . SER A 1 119 ? -1.071 10.864 -6.322 1.00 70.88 119 SER A CA 1
ATOM 962 C C . SER A 1 119 ? -1.907 11.465 -5.199 1.00 70.88 119 SER A C 1
ATOM 964 O O . SER A 1 119 ? -2.830 10.854 -4.649 1.00 70.88 119 SER A O 1
ATOM 966 N N . LYS A 1 120 ? -1.561 12.711 -4.847 1.00 56.47 120 LYS A N 1
ATOM 967 C CA . LYS A 1 120 ? -2.102 13.318 -3.641 1.00 56.47 120 LYS A CA 1
ATOM 968 C C . LYS A 1 120 ? -3.601 13.669 -3.710 1.00 56.47 120 LYS A C 1
ATOM 970 O O . LYS A 1 120 ? -4.270 13.810 -2.695 1.00 56.47 120 LYS A O 1
ATOM 975 N N . SER A 1 121 ? -4.151 13.814 -4.906 1.00 49.19 121 SER A N 1
ATOM 976 C CA . SER A 1 121 ? -5.545 14.217 -5.111 1.00 49.19 121 SER A CA 1
ATOM 977 C C . SER A 1 121 ? -6.556 13.113 -4.781 1.00 49.19 121 SER A C 1
ATOM 979 O O . SER A 1 121 ? -7.678 13.427 -4.394 1.00 49.19 121 SER A O 1
ATOM 981 N N . TYR A 1 122 ? -6.175 11.834 -4.881 1.00 48.72 122 TYR A N 1
ATOM 982 C CA . TYR A 1 122 ? -7.093 10.710 -4.648 1.00 48.72 122 TYR A CA 1
ATOM 983 C C . TYR A 1 122 ? -7.310 10.373 -3.166 1.00 48.72 122 TYR A C 1
ATOM 985 O O . TYR A 1 122 ? -8.287 9.704 -2.838 1.00 48.72 122 TYR A O 1
ATOM 993 N N . TRP A 1 123 ? -6.450 10.849 -2.259 1.00 53.53 123 TRP A N 1
ATOM 994 C CA . TRP A 1 123 ? -6.571 10.556 -0.825 1.00 53.53 123 TRP A CA 1
ATOM 995 C C . TRP A 1 123 ? -7.386 11.588 -0.040 1.00 53.53 123 TRP A C 1
ATOM 997 O O . TRP A 1 123 ? -7.910 11.258 1.020 1.00 53.53 123 TRP A O 1
ATOM 1007 N N . ALA A 1 124 ? -7.538 12.813 -0.554 1.00 41.25 124 ALA A N 1
ATOM 1008 C CA . ALA A 1 124 ? -8.321 13.866 0.100 1.00 41.25 124 ALA A CA 1
ATOM 1009 C C . ALA A 1 124 ? -9.839 13.701 -0.116 1.00 41.25 124 ALA A C 1
ATOM 1011 O O . ALA A 1 124 ? -10.636 14.110 0.723 1.00 41.25 124 ALA A O 1
ATOM 1012 N N . ALA A 1 125 ? -10.249 13.063 -1.218 1.00 39.47 125 ALA A N 1
ATOM 1013 C CA . ALA A 1 125 ? -11.659 12.892 -1.583 1.00 39.47 125 ALA A CA 1
ATOM 1014 C C . ALA A 1 125 ? -12.389 11.778 -0.799 1.00 39.47 125 ALA A C 1
ATOM 1016 O O . ALA A 1 125 ? -13.598 11.624 -0.942 1.00 39.47 125 ALA A O 1
ATOM 1017 N N . GLY A 1 126 ? -11.673 11.001 0.022 1.00 42.62 126 GLY A N 1
ATOM 1018 C CA . GLY A 1 126 ? -12.226 9.919 0.846 1.00 42.62 126 GLY A CA 1
ATOM 1019 C C . GLY A 1 126 ? -12.282 10.235 2.341 1.00 42.62 126 GLY A C 1
ATOM 1020 O O . GLY A 1 126 ? -12.327 9.304 3.146 1.00 42.62 126 GLY A O 1
ATOM 1021 N N . ALA A 1 127 ? -12.207 11.514 2.723 1.00 39.88 127 ALA A N 1
ATOM 1022 C CA . ALA A 1 127 ? -12.248 11.941 4.115 1.00 39.88 127 ALA A CA 1
ATOM 1023 C C . ALA A 1 127 ? -13.607 11.599 4.760 1.00 39.88 127 ALA A C 1
ATOM 1025 O O . ALA A 1 127 ? -14.593 12.307 4.595 1.00 39.88 127 ALA A O 1
ATOM 1026 N N . VAL A 1 128 ? -13.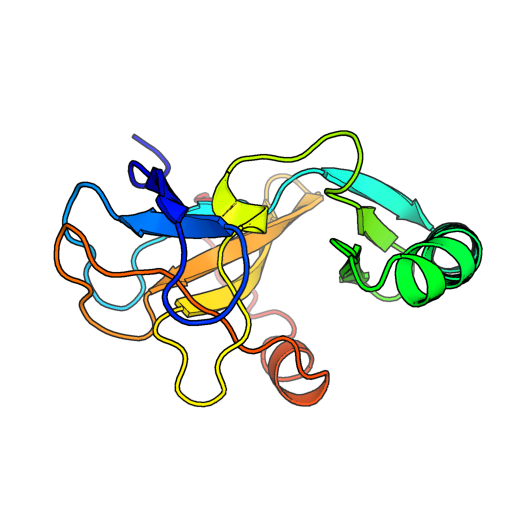593 10.496 5.513 1.00 44.41 128 VAL A N 1
ATOM 1027 C CA . VAL A 1 128 ? -14.516 10.106 6.589 1.00 44.41 128 VAL A CA 1
ATOM 1028 C C . VAL A 1 128 ? -16.000 10.038 6.199 1.00 44.41 128 VAL A C 1
ATOM 1030 O O . VAL A 1 128 ? -16.791 10.920 6.520 1.00 44.41 128 VAL A O 1
ATOM 1033 N N . GLU A 1 129 ? -16.427 8.909 5.629 1.00 37.00 129 GLU A N 1
ATOM 1034 C CA . GLU A 1 129 ? -17.813 8.471 5.832 1.00 37.00 129 GLU A CA 1
ATOM 1035 C C . GLU A 1 129 ? -17.913 7.834 7.223 1.00 37.00 129 GLU A C 1
ATOM 1037 O O . GLU A 1 129 ? -17.389 6.746 7.470 1.00 37.00 129 GLU A O 1
ATOM 1042 N N . ALA A 1 130 ? -18.577 8.528 8.150 1.00 36.16 130 ALA A N 1
ATOM 1043 C CA . ALA A 1 130 ? -19.033 7.961 9.414 1.00 36.16 130 ALA A CA 1
ATOM 1044 C C . ALA A 1 130 ? -20.196 6.992 9.140 1.00 36.16 130 ALA A C 1
ATOM 1046 O O . ALA A 1 130 ? -21.363 7.311 9.348 1.00 36.16 130 ALA A O 1
ATOM 1047 N N . GLY A 1 131 ? -19.871 5.815 8.615 1.00 33.47 131 GLY A N 1
ATOM 1048 C CA . GLY A 1 131 ? -20.778 4.682 8.506 1.00 33.47 131 GLY A CA 1
ATOM 1049 C C . GLY A 1 131 ? -20.258 3.560 9.389 1.00 33.47 131 GLY A C 1
ATOM 1050 O O . GLY A 1 131 ? -19.106 3.151 9.250 1.00 33.47 131 GLY A O 1
ATOM 1051 N N . ASN A 1 132 ? -21.084 3.085 10.322 1.00 38.78 132 ASN A N 1
ATOM 1052 C CA . ASN A 1 132 ? -20.824 1.834 11.029 1.00 38.78 132 ASN A CA 1
ATOM 1053 C C . ASN A 1 132 ? -20.433 0.752 10.012 1.00 38.78 132 ASN A C 1
ATOM 1055 O O . ASN A 1 132 ? -21.154 0.585 9.037 1.00 38.78 132 ASN A O 1
ATOM 1059 N N . GLU A 1 133 ? -19.323 0.041 10.253 1.00 38.91 133 GLU A N 1
ATOM 1060 C CA . GLU A 1 133 ? -19.219 -1.429 10.182 1.00 38.91 133 GLU A CA 1
ATOM 1061 C C . GLU A 1 133 ? -17.752 -1.907 10.214 1.00 38.91 133 GLU A C 1
ATOM 1063 O O . GLU A 1 133 ? -17.028 -1.908 9.221 1.00 38.91 133 GLU A O 1
ATOM 1068 N N . HIS A 1 134 ? -17.337 -2.275 11.432 1.00 39.06 134 HIS A N 1
ATOM 1069 C CA . HIS A 1 134 ? -16.473 -3.370 11.919 1.00 39.06 134 HIS A CA 1
ATOM 1070 C C . HIS A 1 134 ? -15.598 -4.249 10.990 1.00 39.06 134 HIS A C 1
ATOM 1072 O O . HIS A 1 134 ? -15.247 -5.359 11.394 1.00 39.06 134 HIS A O 1
ATOM 1078 N N . ILE A 1 135 ? -15.177 -3.817 9.803 1.00 39.72 135 ILE A N 1
ATOM 1079 C CA . ILE A 1 135 ? -14.303 -4.624 8.937 1.00 39.72 135 ILE A CA 1
ATOM 1080 C C . ILE A 1 135 ? -13.148 -3.771 8.393 1.00 39.72 135 ILE A C 1
ATOM 1082 O O . ILE A 1 135 ? -13.362 -2.825 7.620 1.00 39.72 135 ILE A O 1
ATOM 1086 N N . ILE A 1 136 ? -11.934 -4.139 8.832 1.00 42.59 136 ILE A N 1
ATOM 1087 C CA . ILE A 1 136 ? -10.660 -3.858 8.150 1.00 42.59 136 ILE A CA 1
ATOM 1088 C C . ILE A 1 136 ? -10.662 -4.703 6.911 1.00 42.59 136 ILE A C 1
ATOM 1090 O O . ILE A 1 136 ? -10.733 -5.940 7.076 1.00 42.59 136 ILE A O 1
#

InterPro domains:
  IPR001214 SET domain [PF00856] (15-118)
  IPR001214 SET domain [PS50280] (4-119)
  IPR001214 SET domain [SM00317] (4-125)
  IPR045318 Histone-lysine N-methyltransferase EZH1/2-like [PTHR45747] (2-118)
  IPR046341 SET domain superfamily [G3DSA:2.170.270.10] (1-119)
  IPR046341 SET domain superfamily [SSF82199] (2-123)

Sequence (136 aa):
RVHKKIVVGRSCIHGWGAFLSEPAKQHDLIYEYTGELISQNEADRRGKIYDKLKCSFLFNLNDELVVDATRKGNKIKFANHFDDANCYARIKLVNGDHRIGIFAQREIAEGEELSFNYSKSYWAAGAVEAGNEHII

pLDDT: mean 86.0, std 17.58, range [33.47, 98.06]

Nearest PDB structures (foldseek):
  5hyn-assembly7_K  TM=9.873E-01  e=1.220E-15  Homo sapiens
  8fyh-assembly1_G  TM=9.508E-01  e=4.833E-16  Homo sapiens
  5hyn-assembly2_F  TM=9.307E-01  e=6.259E-15  Homo sapiens
  5hyn-assembly5_A  TM=9.037E-01  e=4.047E-15  Homo sapiens
  7at8-assembly1_A  TM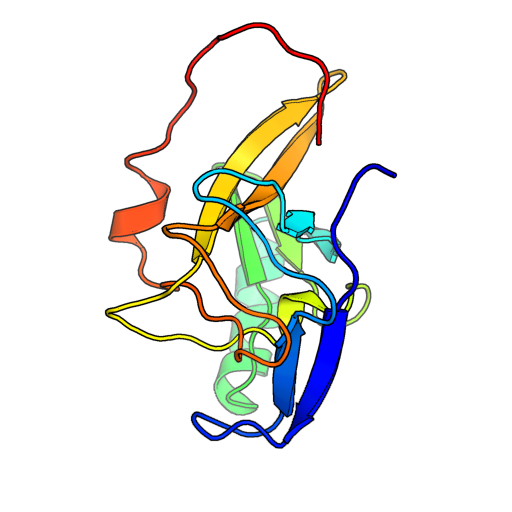=8.966E-01  e=3.437E-15  Homo sapiens

Radius of gyration: 14.53 Å; Cα contacts (8 Å, |Δi|>4): 287; chains: 1; bounding box: 39×31×33 Å

Secondary structure (DSSP, 8-state):
--S--EEEEE-SSSSEEEEESS-B-TT-EEEEE-EEEEEHHHHHHHHHHHHHHT---EEE-SSSEEEEEEEEE-GGGGPEE-TT-SEEEEEEEETTEEEEEEEESS-B-TTPEEEE--STHHHHTT----------

Organism: NCBI:txid1034831

Foldseek 3Di:
DQAFDWDWDQDPVDGIFIFGAAKDAFFGFHDWWAADKDFPVVLVVVVVVCVVVVHFLWADQDNTIIGGPPPPTDPNSRQEADPPFQWEWAWDQAPNDTTITIGGNHIDHGGDTGHYHPDPVRHVVRPDDPDDDDGD